Protein AF-A0A1T2X156-F1 (afdb_monomer)

Sequence (165 aa):
MNITKTLIFCIISVLCVVLIISGCGSNKQPVQGGSSSEGLDQLLAKTNQDGAFVFERLPWLISKQEVIEKQKLDNIQSKDADRLIGAGSIPLDASVKQTVIYNFQDDQLVSGEYWFTTSDKNHFVELGKELKGLFSKSLSEPQTGNIALLDQADVSAQQGGIVAW

Secondary structure (DSSP, 8-state):
-----------------------------PPP---HHHHHHHHHHHHEETTEE-BTTB-SB--HHHHHHHHT----B-SSTTEEEEE------TT-EEEEEEEEETTTEEEEEEEEE-S-HHHHHHHHHHHHHHHHHHSPPPSBS-GGGGTTHHHHHHH----B-

Foldseek 3Di:
DDDDDDDDDDDDDDPDPDDDDDDDDDDDDFDDADDQLQLLVVVCVQQDDPQDGHHNNDDQFDAPVRCCVVVVADPPDDPDPQKDKGWDDRRHGRQWTWIWMWGHDPRTGTDTDIDIDGPDLVVQLVSLVSNLVSCVVRHDQFPDDDSCVSNVSVVCVVVPDDTHD

Solvent-accessible surface area (backbone atoms only — not comparable to full-atom values): 10265 Å² total; per-residue (Å²): 134,81,81,89,84,81,84,90,80,89,77,93,73,82,86,75,85,77,85,79,90,80,84,87,85,83,89,84,84,75,55,83,63,41,60,56,67,66,19,49,54,52,51,46,63,27,42,37,53,98,92,39,83,40,51,80,74,47,63,52,75,44,38,66,68,58,48,36,63,76,68,64,43,72,91,56,76,42,94,48,89,49,41,42,65,38,77,48,84,68,43,38,44,53,69,50,50,45,36,32,38,42,39,41,50,92,60,29,40,53,47,70,49,82,44,80,44,58,89,49,66,69,60,48,32,52,51,24,41,52,52,37,58,52,45,69,73,76,45,76,83,49,82,36,59,62,71,65,52,29,70,36,30,73,60,32,71,75,70,64,79,70,76,44,115

Structure (mmCIF, N/CA/C/O backbone):
data_AF-A0A1T2X156-F1
#
_entry.id   AF-A0A1T2X156-F1
#
loop_
_atom_site.group_PDB
_atom_site.id
_atom_site.type_symbol
_atom_site.label_atom_id
_atom_site.label_alt_id
_atom_site.label_comp_id
_atom_site.label_asym_id
_atom_site.label_entity_id
_atom_site.label_seq_id
_atom_site.pdbx_PDB_ins_code
_atom_site.Cartn_x
_atom_site.Cartn_y
_atom_site.Cartn_z
_atom_site.occupancy
_atom_site.B_iso_or_equiv
_atom_site.auth_seq_id
_atom_site.auth_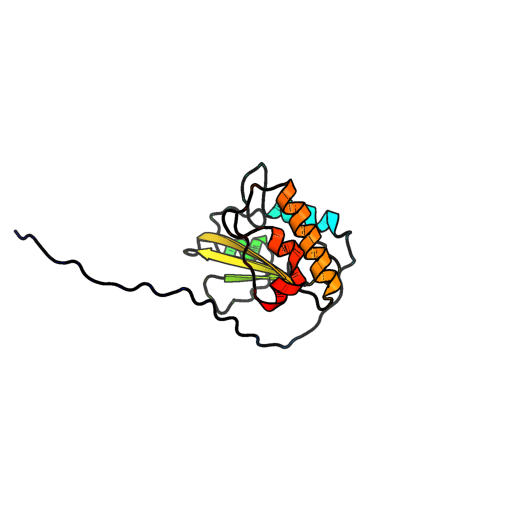comp_id
_atom_site.auth_asym_id
_atom_site.auth_atom_id
_atom_site.pdbx_PDB_model_num
ATOM 1 N N . MET A 1 1 ? -2.244 -9.014 -55.991 1.00 37.66 1 MET A N 1
ATOM 2 C CA . MET A 1 1 ? -2.186 -10.237 -55.170 1.00 37.66 1 MET A CA 1
ATOM 3 C C . MET A 1 1 ? -2.937 -9.939 -53.874 1.00 37.66 1 MET A C 1
ATOM 5 O O . MET A 1 1 ? -2.413 -9.199 -53.060 1.00 37.66 1 MET A O 1
ATOM 9 N N . ASN A 1 2 ? -4.207 -10.377 -53.836 1.00 35.56 2 ASN A N 1
ATOM 10 C CA . ASN A 1 2 ? -5.119 -10.693 -52.709 1.00 35.56 2 ASN A CA 1
ATOM 11 C C . ASN A 1 2 ? -4.973 -9.843 -51.427 1.00 35.56 2 ASN A C 1
ATOM 13 O O . ASN A 1 2 ? -3.982 -9.977 -50.724 1.00 35.56 2 ASN A O 1
ATOM 17 N N . ILE A 1 3 ? -5.850 -8.888 -51.087 1.00 45.03 3 ILE A N 1
ATOM 18 C CA . ILE A 1 3 ? -7.281 -8.973 -50.698 1.00 45.03 3 ILE A CA 1
ATOM 19 C C . ILE A 1 3 ? -7.614 -10.146 -49.751 1.00 45.03 3 ILE A C 1
ATOM 21 O O . ILE A 1 3 ? -7.430 -11.308 -50.104 1.00 45.03 3 ILE A O 1
ATOM 25 N N . THR A 1 4 ? -8.184 -9.746 -48.602 1.00 47.72 4 THR A N 1
ATOM 26 C CA . THR A 1 4 ? -9.031 -10.467 -47.628 1.00 47.72 4 THR A CA 1
ATOM 27 C C . THR A 1 4 ? -8.425 -11.571 -46.761 1.00 47.72 4 THR A C 1
ATOM 29 O O . THR A 1 4 ? -7.968 -12.597 -47.256 1.00 47.72 4 THR A O 1
ATOM 32 N N . LYS A 1 5 ? -8.607 -11.419 -45.437 1.00 47.41 5 LYS A N 1
ATOM 33 C CA . LYS A 1 5 ? -9.490 -12.265 -44.594 1.00 47.41 5 LYS A CA 1
ATOM 34 C C . LYS A 1 5 ? -9.491 -11.752 -43.133 1.00 47.41 5 LYS A C 1
ATOM 36 O O . LYS A 1 5 ? -8.435 -11.666 -42.530 1.00 47.41 5 LYS A O 1
ATOM 41 N N . THR A 1 6 ? -10.596 -11.157 -42.660 1.00 52.66 6 THR A N 1
ATOM 42 C CA . THR A 1 6 ? -11.644 -11.782 -41.800 1.00 52.66 6 THR A CA 1
ATOM 43 C C . THR A 1 6 ? -11.293 -11.602 -40.306 1.00 52.66 6 THR A C 1
ATOM 45 O O . THR A 1 6 ? -10.352 -12.228 -39.847 1.00 52.66 6 THR A O 1
ATOM 48 N N . LEU A 1 7 ? -11.794 -10.585 -39.578 1.00 51.62 7 LEU A N 1
ATOM 49 C CA . LEU A 1 7 ? -13.107 -10.473 -38.886 1.00 51.62 7 LEU A CA 1
ATOM 50 C C . LEU A 1 7 ? -13.412 -11.669 -37.957 1.00 51.62 7 LEU A C 1
ATOM 52 O O . LEU A 1 7 ? -13.145 -12.788 -38.369 1.00 51.62 7 LEU A O 1
ATOM 56 N N . ILE A 1 8 ? -14.072 -11.404 -36.806 1.00 48.22 8 ILE A N 1
ATOM 57 C CA . ILE A 1 8 ? -14.809 -12.351 -35.912 1.00 48.22 8 ILE A CA 1
ATOM 58 C C . ILE A 1 8 ? -13.893 -13.026 -34.853 1.00 48.22 8 ILE A C 1
ATOM 60 O O . ILE A 1 8 ? -12.881 -13.597 -35.214 1.00 48.22 8 ILE A O 1
ATOM 64 N N . PHE A 1 9 ? -14.123 -13.001 -33.528 1.00 42.69 9 PHE A N 1
ATOM 65 C CA . PHE A 1 9 ? -15.360 -12.914 -32.743 1.00 42.69 9 PHE A CA 1
ATOM 66 C C . PHE A 1 9 ? -15.076 -12.601 -31.252 1.00 42.69 9 PHE A C 1
ATOM 68 O 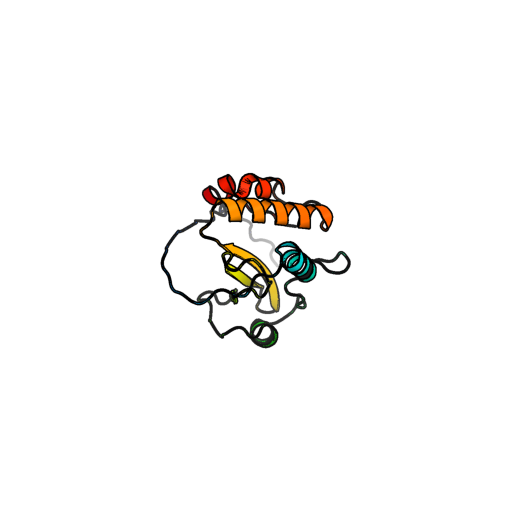O . PHE A 1 9 ? -14.060 -13.018 -30.710 1.00 42.69 9 PHE A O 1
ATOM 75 N N . CYS A 1 10 ? -16.030 -11.901 -30.634 1.00 37.38 10 CYS A N 1
ATOM 76 C CA . CYS A 1 10 ? -16.552 -11.983 -29.263 1.00 37.38 10 CYS A CA 1
ATOM 77 C C . CYS A 1 10 ? -1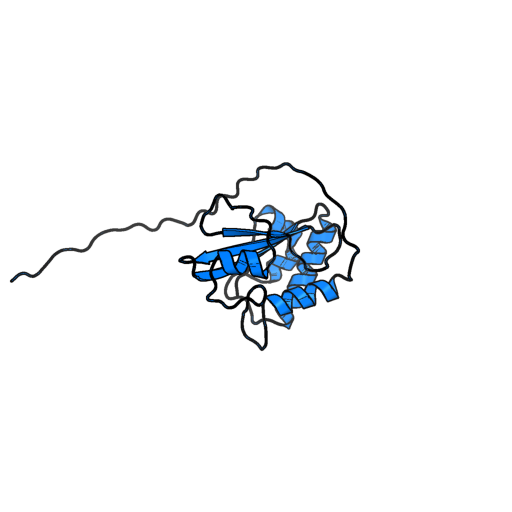5.751 -12.715 -28.157 1.00 37.38 10 CYS A C 1
ATOM 79 O O . CYS A 1 10 ? -15.472 -13.902 -28.267 1.00 37.38 10 CYS A O 1
ATOM 81 N N . ILE A 1 11 ? -15.632 -12.095 -26.977 1.00 45.09 11 ILE A N 1
ATOM 82 C CA . ILE A 1 11 ? -16.542 -12.315 -25.831 1.00 45.09 11 ILE A CA 1
ATOM 83 C C . ILE A 1 11 ? -16.073 -11.433 -24.664 1.00 45.09 11 ILE A C 1
ATOM 85 O O . ILE A 1 11 ? -14.940 -11.502 -24.199 1.00 45.09 11 ILE A O 1
ATOM 89 N N . ILE A 1 12 ? -17.000 -10.603 -24.198 1.00 51.25 12 ILE A N 1
ATOM 90 C CA . ILE A 1 12 ? -17.007 -9.963 -22.885 1.00 51.25 12 ILE A CA 1
ATOM 91 C C . ILE A 1 12 ? -16.847 -11.068 -21.833 1.00 51.25 12 ILE A C 1
ATOM 93 O O . ILE A 1 12 ? -17.769 -11.860 -21.652 1.00 51.25 12 ILE A O 1
ATOM 97 N N . SER A 1 13 ? -15.710 -11.134 -21.142 1.00 42.81 13 SER A N 1
ATOM 98 C CA . SER A 1 13 ? -15.591 -11.955 -19.936 1.00 42.81 13 SER A CA 1
ATOM 99 C C . SER A 1 13 ? -15.473 -11.037 -18.734 1.00 42.81 13 SER A C 1
ATOM 101 O O . SER A 1 13 ? -14.418 -10.493 -18.426 1.00 42.81 13 SER A O 1
ATOM 103 N N . VAL A 1 14 ? -16.633 -10.848 -18.118 1.00 46.03 14 VAL A N 1
ATOM 104 C CA . VAL A 1 14 ? -16.893 -10.269 -16.804 1.00 46.03 14 VAL A CA 1
ATOM 105 C C . VAL A 1 14 ? -15.754 -10.594 -15.828 1.00 46.03 14 VAL A C 1
ATOM 107 O O . VAL A 1 14 ? -15.480 -11.760 -15.544 1.00 46.03 14 VAL A O 1
ATOM 110 N N . LEU A 1 15 ? -15.088 -9.550 -15.329 1.00 35.28 15 LEU A N 1
ATOM 111 C CA . LEU A 1 15 ? -14.047 -9.626 -14.307 1.00 35.28 15 LEU A CA 1
ATOM 112 C C . LEU A 1 15 ? -14.708 -9.970 -12.958 1.00 35.28 15 LEU A C 1
ATOM 114 O O . LEU A 1 15 ? -15.040 -9.095 -12.163 1.00 35.28 15 LEU A O 1
ATOM 118 N N . CYS A 1 16 ? -14.980 -11.252 -12.721 1.00 32.22 16 CYS A N 1
ATOM 119 C CA . CYS A 1 16 ? -15.421 -11.741 -11.418 1.00 32.22 16 CYS A CA 1
ATOM 120 C C . CYS A 1 16 ? -14.199 -11.877 -10.501 1.00 32.22 16 CYS A C 1
ATOM 122 O O . CYS A 1 16 ? -13.492 -12.881 -10.549 1.00 32.22 16 CYS A O 1
ATOM 124 N N . VAL A 1 17 ? -13.947 -10.872 -9.659 1.00 35.44 17 VAL A N 1
ATOM 125 C CA . VAL A 1 17 ? -13.016 -11.005 -8.531 1.00 35.44 17 VAL A CA 1
ATOM 126 C C . VAL A 1 17 ? -13.664 -11.936 -7.506 1.00 35.44 17 VAL A C 1
ATOM 128 O O . VAL A 1 17 ? -14.619 -11.569 -6.826 1.00 35.44 17 VAL A O 1
ATOM 131 N N . VAL A 1 18 ? -13.175 -13.173 -7.437 1.00 30.97 18 VAL A N 1
ATOM 132 C CA . VAL A 1 18 ? -13.615 -14.173 -6.460 1.00 30.97 18 VAL A CA 1
ATOM 133 C C . VAL A 1 18 ? -12.752 -14.034 -5.207 1.00 30.97 18 VAL A C 1
ATOM 135 O O . VAL A 1 18 ? -11.572 -14.376 -5.207 1.00 30.97 18 VAL A O 1
ATOM 138 N N . LEU A 1 19 ? -13.353 -13.526 -4.132 1.00 30.09 19 LEU A N 1
ATOM 139 C CA . LEU A 1 19 ? -12.769 -13.494 -2.792 1.00 30.09 19 LEU A CA 1
ATOM 140 C C . LEU A 1 19 ? -12.859 -14.897 -2.178 1.00 30.09 19 LEU A C 1
ATOM 142 O O . LEU A 1 19 ? -13.942 -15.336 -1.793 1.00 30.09 19 LEU A O 1
ATOM 146 N N . IL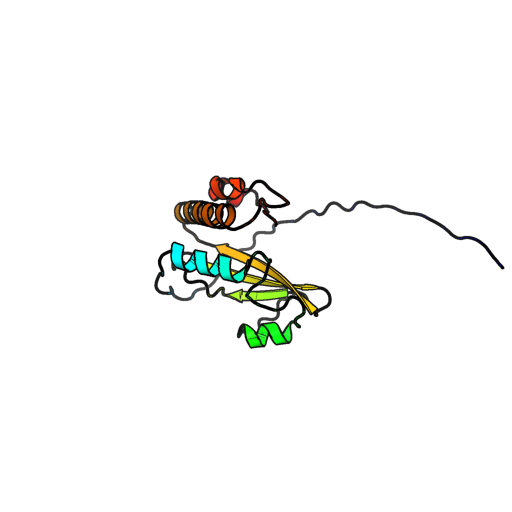E A 1 20 ? -11.735 -15.608 -2.072 1.00 33.53 20 ILE A N 1
ATOM 147 C CA . ILE A 1 20 ? -11.664 -16.851 -1.293 1.00 33.53 20 ILE A CA 1
ATOM 148 C C . ILE A 1 20 ? -10.922 -16.558 0.007 1.00 33.53 20 ILE A C 1
ATOM 150 O O . ILE A 1 20 ? -9.723 -16.293 0.031 1.00 33.53 20 ILE A O 1
ATOM 154 N N . ILE A 1 21 ? -11.680 -16.604 1.097 1.00 34.97 21 ILE A N 1
ATOM 155 C CA . ILE A 1 21 ? -11.207 -16.477 2.472 1.00 34.97 21 ILE A CA 1
ATOM 156 C C . ILE A 1 21 ? -10.586 -17.818 2.864 1.00 34.97 21 ILE A C 1
ATOM 158 O O . ILE A 1 21 ? -11.257 -18.848 2.874 1.00 34.97 21 ILE A O 1
ATOM 162 N N . SER A 1 22 ? -9.296 -17.842 3.173 1.00 34.28 22 SER A N 1
ATOM 163 C CA . SER A 1 22 ? -8.646 -18.998 3.793 1.00 34.28 22 SER A CA 1
ATOM 164 C C . SER A 1 22 ? -7.705 -18.483 4.869 1.00 34.28 22 SER A C 1
ATOM 166 O O . SER A 1 22 ? -6.769 -17.739 4.592 1.00 34.28 22 SER A O 1
ATOM 168 N N . GLY A 1 23 ? -8.052 -18.800 6.116 1.00 35.97 23 GLY A N 1
ATOM 169 C CA . GLY A 1 23 ? -7.396 -18.294 7.314 1.00 35.97 23 GLY A CA 1
ATOM 170 C C . GLY A 1 23 ? -6.237 -19.154 7.820 1.00 35.97 23 GLY A C 1
ATOM 171 O O . GLY A 1 23 ? -6.003 -20.262 7.344 1.00 35.97 23 GLY A O 1
ATOM 172 N N . CYS A 1 24 ? -5.614 -18.607 8.873 1.00 36.69 24 CYS A N 1
ATOM 173 C CA . CYS A 1 24 ? -4.499 -19.101 9.698 1.00 36.69 24 CYS A CA 1
ATOM 174 C C . CYS A 1 24 ? -3.108 -19.025 9.045 1.00 36.69 24 CYS A C 1
ATOM 176 O O . CYS A 1 24 ? -2.893 -19.531 7.958 1.00 36.69 24 CYS A O 1
ATOM 178 N N . GLY A 1 25 ? -2.066 -18.465 9.663 1.00 37.41 25 GLY A N 1
ATOM 179 C CA . GLY A 1 25 ? -1.863 -17.854 10.980 1.00 37.41 25 GLY A CA 1
ATOM 180 C C . GLY A 1 25 ? -0.354 -17.877 11.287 1.00 37.41 25 GLY A C 1
ATOM 181 O O . GLY A 1 25 ? 0.315 -18.805 10.847 1.00 37.41 25 GLY A O 1
ATOM 182 N N . SER A 1 26 ? 0.178 -16.869 11.996 1.00 36.47 26 SER A N 1
ATOM 183 C CA . SER A 1 26 ? 1.297 -16.976 12.966 1.00 36.47 26 SER A CA 1
ATOM 184 C C . SER A 1 26 ? 2.066 -15.654 13.156 1.00 36.47 26 SER A C 1
ATOM 186 O O . SER A 1 26 ? 2.748 -15.180 12.255 1.00 36.47 26 SER A O 1
ATOM 188 N N . ASN A 1 27 ? 1.958 -15.130 14.383 1.00 49.47 27 ASN A N 1
ATOM 189 C CA . ASN A 1 27 ? 2.940 -14.456 15.251 1.00 49.47 27 ASN A CA 1
ATOM 190 C C . ASN A 1 27 ? 4.162 -13.725 14.655 1.00 49.47 27 ASN A C 1
ATOM 192 O O . ASN A 1 27 ? 5.058 -14.380 14.122 1.00 49.47 27 ASN A O 1
ATOM 196 N N . LYS A 1 28 ? 4.312 -12.427 15.003 1.00 37.19 28 LYS A N 1
ATOM 197 C CA . LYS A 1 28 ? 5.381 -11.896 15.898 1.00 37.19 28 LYS A CA 1
ATOM 198 C C . LYS A 1 28 ? 5.295 -10.364 16.130 1.00 37.19 28 LYS A C 1
ATOM 200 O O . LYS A 1 28 ? 5.274 -9.607 15.175 1.00 37.19 28 LYS A O 1
ATOM 205 N N . GLN A 1 29 ? 5.303 -10.005 17.425 1.00 32.56 29 GLN A N 1
ATOM 206 C CA . GLN A 1 29 ? 5.672 -8.768 18.162 1.00 32.56 29 GLN A CA 1
ATOM 207 C C .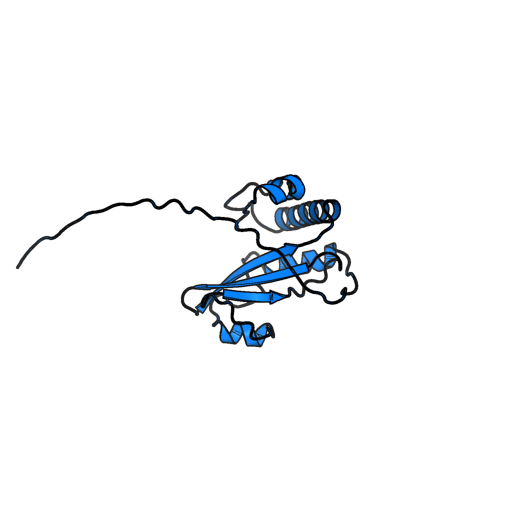 GLN A 1 29 ? 5.204 -7.347 17.739 1.00 32.56 29 GLN A C 1
ATOM 209 O O . GLN A 1 29 ? 5.335 -6.975 16.579 1.00 32.56 29 GLN A O 1
ATOM 214 N N . PRO A 1 30 ? 4.745 -6.512 18.708 1.00 36.75 30 PRO A N 1
ATOM 215 C CA . PRO A 1 30 ? 4.218 -5.173 18.451 1.00 36.75 30 PRO A CA 1
ATOM 216 C C . PRO A 1 30 ? 5.343 -4.134 18.310 1.00 36.75 30 PRO A C 1
ATOM 218 O O . PRO A 1 30 ? 6.238 -4.054 19.154 1.00 36.75 30 PRO A O 1
ATOM 221 N N . VAL A 1 31 ? 5.279 -3.321 17.256 1.00 40.28 31 VAL A N 1
ATOM 222 C CA . VAL A 1 31 ? 6.128 -2.135 17.063 1.00 40.28 31 VAL A CA 1
ATOM 223 C C . VAL A 1 31 ? 5.540 -0.975 17.873 1.00 40.28 31 VAL A C 1
ATOM 225 O O . VAL A 1 31 ? 4.332 -0.770 17.872 1.00 40.28 31 VAL A O 1
ATOM 228 N N . GLN A 1 32 ? 6.390 -0.252 18.608 1.00 36.94 32 GLN A N 1
ATOM 229 C CA . GLN A 1 32 ? 6.029 0.930 19.402 1.00 36.94 32 GLN A CA 1
ATOM 230 C C . GLN A 1 32 ? 5.254 1.958 18.563 1.00 36.94 32 GLN A C 1
ATOM 232 O O . GLN A 1 32 ? 5.737 2.395 17.521 1.00 36.94 32 GLN A O 1
ATOM 237 N N . GLY A 1 33 ? 4.065 2.332 19.045 1.00 35.03 33 GLY A N 1
ATOM 238 C CA . GLY A 1 33 ? 3.122 3.205 18.350 1.00 35.03 33 GLY A CA 1
ATOM 239 C C . GLY A 1 33 ? 3.640 4.631 18.174 1.00 35.03 33 GLY A C 1
ATOM 240 O O . GLY A 1 33 ? 3.786 5.374 19.146 1.00 35.03 33 GLY A O 1
ATOM 241 N N . GLY A 1 34 ? 3.875 5.011 16.918 1.00 43.53 34 GLY A N 1
ATOM 242 C CA . GLY A 1 34 ? 3.784 6.404 16.493 1.00 43.53 34 GLY A CA 1
ATOM 243 C C . GLY A 1 34 ? 2.322 6.855 16.527 1.00 43.53 34 GLY A C 1
ATOM 244 O O . GLY A 1 34 ? 1.412 6.028 16.446 1.00 43.53 34 GLY A O 1
ATOM 245 N N . SER A 1 35 ? 2.077 8.160 16.676 1.00 52.19 35 SER A N 1
ATOM 246 C CA . SER A 1 35 ? 0.711 8.674 16.524 1.00 52.19 35 SER A CA 1
ATOM 247 C C . SER A 1 35 ? 0.219 8.371 15.104 1.00 52.19 35 SER A C 1
ATOM 249 O O . SER A 1 35 ? 0.982 8.545 14.150 1.00 52.19 35 SER A O 1
ATOM 251 N N . SER A 1 36 ? -1.031 7.919 14.960 1.00 59.97 36 SER A N 1
ATOM 252 C CA . SER A 1 36 ? -1.606 7.519 13.665 1.00 59.97 36 SER A CA 1
ATOM 253 C C . SER A 1 36 ? -1.412 8.590 12.586 1.00 59.97 36 SER A C 1
ATOM 255 O O . SER A 1 36 ? -1.050 8.267 11.459 1.00 59.97 36 SER A O 1
ATOM 257 N N . SER A 1 37 ? -1.528 9.870 12.954 1.00 67.69 37 SER A N 1
ATOM 258 C CA . SER A 1 37 ? -1.339 11.013 12.052 1.00 67.69 37 SER A CA 1
ATOM 259 C C . SER A 1 37 ? 0.043 11.057 11.391 1.00 67.69 37 SER A C 1
ATOM 261 O O . SER A 1 37 ? 0.128 11.261 10.185 1.00 67.69 37 SER A O 1
ATOM 263 N N . GLU A 1 38 ? 1.126 10.850 12.144 1.00 76.81 38 GLU A N 1
ATOM 264 C CA . GLU A 1 38 ? 2.490 10.952 11.602 1.00 76.81 38 GLU A CA 1
ATOM 265 C C . GLU A 1 38 ? 2.815 9.775 10.669 1.00 76.81 38 GLU A C 1
ATOM 267 O O . GLU A 1 38 ? 3.485 9.942 9.649 1.00 76.81 38 GLU A O 1
ATOM 272 N N . GLY A 1 39 ? 2.289 8.583 10.973 1.00 81.62 39 GLY A N 1
ATOM 273 C CA . GLY A 1 39 ? 2.362 7.435 10.068 1.00 81.62 39 GLY A CA 1
ATOM 274 C C . GLY A 1 39 ? 1.566 7.667 8.782 1.00 81.62 39 GLY A C 1
ATOM 275 O O . GLY A 1 39 ? 2.048 7.402 7.682 1.00 81.62 39 GLY A O 1
ATOM 276 N N . LEU A 1 40 ? 0.363 8.220 8.892 1.00 84.88 40 LEU A N 1
ATOM 277 C CA . LEU A 1 40 ? -0.488 8.505 7.740 1.00 84.88 40 LEU A CA 1
ATOM 278 C C . LEU A 1 40 ? 0.099 9.579 6.812 1.00 84.88 40 LEU A C 1
ATOM 280 O O . LEU A 1 40 ? 0.059 9.414 5.594 1.00 84.88 40 LEU A O 1
ATOM 284 N N . ASP A 1 41 ? 0.757 10.606 7.345 1.00 86.88 41 ASP A N 1
ATOM 285 C CA . ASP A 1 41 ? 1.481 11.578 6.516 1.00 86.88 41 ASP A CA 1
ATOM 286 C C . ASP A 1 41 ? 2.620 10.917 5.712 1.00 86.88 41 ASP A C 1
ATOM 288 O O . ASP A 1 41 ? 2.865 11.261 4.550 1.00 86.88 41 ASP A O 1
ATOM 292 N N . GLN A 1 42 ? 3.284 9.901 6.279 1.00 88.88 42 GLN A N 1
ATOM 293 C CA . GLN A 1 42 ? 4.279 9.114 5.543 1.00 88.88 42 GLN A CA 1
ATOM 294 C C . GLN A 1 42 ? 3.657 8.269 4.429 1.00 88.88 42 GLN A C 1
ATOM 296 O O . GLN A 1 42 ? 4.290 8.113 3.383 1.00 88.88 42 GLN A O 1
ATOM 301 N N . LEU A 1 43 ? 2.439 7.745 4.620 1.00 89.75 43 LEU A N 1
ATOM 302 C CA . LEU A 1 43 ? 1.704 7.046 3.562 1.00 89.75 43 LEU A CA 1
ATOM 303 C C . LEU A 1 43 ? 1.471 7.976 2.376 1.00 89.75 43 LEU A C 1
ATOM 305 O O . LEU A 1 43 ? 1.818 7.621 1.250 1.00 89.75 43 LEU A O 1
ATOM 309 N N . LEU A 1 44 ? 0.976 9.188 2.637 1.00 88.56 44 LEU A N 1
ATOM 310 C CA . LEU A 1 44 ? 0.744 10.176 1.590 1.00 88.56 44 LEU A CA 1
ATOM 311 C C . LEU A 1 44 ? 2.033 10.485 0.821 1.00 88.56 44 LEU A C 1
ATOM 313 O O . LEU A 1 44 ? 2.043 10.400 -0.404 1.00 88.56 44 LEU A O 1
ATOM 317 N N . ALA A 1 45 ? 3.137 10.739 1.529 1.00 88.81 45 ALA A N 1
ATOM 318 C CA . ALA A 1 45 ? 4.441 11.023 0.925 1.00 88.81 45 ALA A CA 1
ATOM 319 C C . ALA A 1 45 ? 5.075 9.825 0.185 1.00 88.81 45 ALA A C 1
ATOM 321 O O . ALA A 1 45 ? 6.135 9.967 -0.435 1.00 88.81 45 ALA A O 1
ATOM 322 N N . LYS A 1 46 ? 4.497 8.624 0.298 1.00 89.44 46 LYS A N 1
ATOM 323 C CA . LYS A 1 46 ? 4.874 7.433 -0.476 1.00 89.44 46 LYS A CA 1
ATOM 324 C C . LYS A 1 46 ? 3.936 7.166 -1.657 1.00 89.44 46 LYS A C 1
ATOM 326 O O . LYS A 1 46 ? 4.286 6.338 -2.498 1.00 89.44 46 LYS A O 1
ATOM 331 N N . THR A 1 47 ? 2.784 7.835 -1.721 1.00 88.38 47 THR A N 1
ATOM 332 C CA . THR A 1 47 ? 1.777 7.692 -2.791 1.00 88.38 47 THR A CA 1
ATOM 333 C C . THR A 1 47 ? 1.664 8.917 -3.698 1.00 88.38 47 THR A C 1
ATOM 335 O O . THR A 1 47 ? 1.235 8.815 -4.845 1.00 88.38 47 THR A O 1
ATOM 338 N N . ASN A 1 48 ? 2.029 10.094 -3.193 1.00 86.62 48 ASN A N 1
ATOM 339 C CA . ASN A 1 48 ? 1.981 11.348 -3.925 1.00 86.62 48 ASN A CA 1
ATOM 340 C C . ASN A 1 48 ? 3.145 12.246 -3.503 1.00 86.62 48 ASN A C 1
ATOM 342 O O . ASN A 1 48 ? 3.424 12.410 -2.314 1.00 86.62 48 ASN A O 1
ATOM 346 N N . GLN A 1 49 ? 3.826 12.816 -4.488 1.00 84.56 49 GLN A N 1
ATOM 347 C CA . GLN A 1 49 ? 4.901 13.768 -4.276 1.00 84.56 49 GLN A CA 1
ATOM 348 C C . GLN A 1 49 ? 4.783 14.884 -5.312 1.00 84.56 49 GLN A C 1
ATOM 350 O O . GLN A 1 49 ? 4.673 14.615 -6.506 1.00 84.56 49 GLN A O 1
ATOM 355 N N . ASP A 1 50 ? 4.792 16.134 -4.846 1.00 84.06 50 ASP A N 1
ATOM 356 C CA . ASP A 1 50 ? 4.743 17.333 -5.692 1.00 84.06 50 ASP A CA 1
ATOM 357 C C . ASP A 1 50 ? 3.570 17.334 -6.701 1.00 84.06 50 ASP A C 1
ATOM 359 O O . ASP A 1 50 ? 3.683 17.833 -7.819 1.00 84.06 50 ASP A O 1
ATOM 363 N N . GLY A 1 51 ? 2.426 16.757 -6.308 1.00 79.81 51 GLY A N 1
ATOM 364 C CA . GLY A 1 51 ? 1.221 16.666 -7.139 1.00 79.81 51 GLY A CA 1
ATOM 365 C C . GLY A 1 51 ? 1.219 15.512 -8.148 1.00 79.81 51 GLY A C 1
ATOM 366 O O . GLY A 1 51 ? 0.243 15.356 -8.878 1.00 79.81 51 GLY A O 1
ATOM 367 N N . ALA A 1 52 ? 2.262 14.681 -8.175 1.00 84.38 52 ALA A N 1
ATOM 368 C CA . ALA A 1 52 ? 2.346 13.489 -9.011 1.00 84.38 52 ALA A CA 1
ATOM 369 C C . ALA A 1 52 ? 2.187 12.208 -8.183 1.00 84.38 52 ALA A C 1
ATOM 371 O O . ALA A 1 52 ? 2.702 12.098 -7.068 1.00 84.38 52 ALA A O 1
ATOM 372 N N . PHE A 1 53 ? 1.506 11.210 -8.751 1.00 85.75 53 PHE A N 1
ATOM 373 C CA . PHE A 1 53 ? 1.429 9.882 -8.150 1.00 85.75 53 PHE A CA 1
ATOM 374 C C . PHE A 1 53 ? 2.783 9.174 -8.224 1.00 85.75 53 PHE A C 1
ATOM 376 O O . PHE A 1 53 ? 3.446 9.142 -9.264 1.00 85.75 53 PHE A O 1
ATOM 383 N N . VAL A 1 54 ? 3.171 8.592 -7.097 1.00 90.12 54 VAL A N 1
ATOM 384 C CA . VAL A 1 54 ? 4.370 7.769 -6.931 1.00 90.12 54 VAL A CA 1
ATOM 385 C C . VAL A 1 54 ? 3.991 6.525 -6.136 1.00 90.12 54 VAL A C 1
ATOM 387 O O . VAL A 1 54 ? 2.950 6.497 -5.489 1.00 90.12 54 VAL A O 1
ATOM 390 N N . PHE A 1 55 ? 4.826 5.491 -6.150 1.00 91.44 55 PHE A N 1
ATOM 391 C CA . PHE A 1 55 ? 4.592 4.305 -5.331 1.00 91.44 55 PHE A CA 1
ATOM 392 C C . PHE A 1 55 ? 5.861 3.910 -4.586 1.00 91.44 55 PHE A C 1
ATOM 394 O O . PHE A 1 55 ? 6.887 3.654 -5.208 1.00 91.44 55 PHE A O 1
ATOM 401 N N . GLU A 1 56 ? 5.816 3.919 -3.248 1.00 91.81 56 GLU A N 1
ATOM 402 C CA . GLU A 1 56 ? 6.955 3.599 -2.367 1.00 91.81 56 GLU A CA 1
ATOM 403 C C . GLU A 1 56 ? 8.225 4.424 -2.685 1.00 91.81 56 GLU A C 1
ATOM 405 O O . GLU A 1 56 ? 9.350 4.019 -2.390 1.00 91.81 56 GLU A O 1
ATOM 410 N N . ARG A 1 57 ? 8.041 5.607 -3.299 1.00 89.94 57 ARG A N 1
ATOM 411 C CA . ARG A 1 57 ? 9.109 6.471 -3.847 1.00 89.94 57 ARG A CA 1
ATOM 412 C C . ARG A 1 57 ? 10.038 5.746 -4.830 1.00 89.94 57 ARG A C 1
ATOM 414 O O . ARG A 1 57 ? 11.207 6.102 -4.984 1.00 89.94 57 ARG A O 1
ATOM 421 N N . LEU A 1 58 ? 9.520 4.717 -5.488 1.00 91.00 58 LEU A N 1
ATOM 422 C CA . LEU A 1 58 ? 10.205 3.981 -6.534 1.00 91.00 58 LEU A CA 1
ATOM 423 C C . LEU A 1 58 ? 9.982 4.672 -7.886 1.00 91.00 58 LEU A C 1
ATOM 425 O O . LEU A 1 58 ? 8.912 5.241 -8.121 1.00 91.00 58 LEU A O 1
ATOM 429 N N . PRO A 1 59 ? 10.971 4.628 -8.795 1.00 90.81 59 PRO A N 1
ATOM 430 C CA . PRO A 1 59 ? 10.719 4.979 -10.181 1.00 90.81 59 PRO A CA 1
ATOM 431 C C . PRO A 1 59 ? 9.714 3.986 -10.777 1.00 90.81 59 PRO A C 1
ATOM 433 O O . PRO A 1 59 ? 9.792 2.791 -10.506 1.00 90.81 59 PRO A O 1
ATOM 436 N N . TRP A 1 60 ? 8.796 4.487 -11.606 1.00 89.75 60 TRP A N 1
ATOM 437 C CA . TRP A 1 60 ? 7.783 3.670 -12.285 1.00 89.75 60 TRP A CA 1
ATOM 438 C C . TRP A 1 60 ? 8.395 2.527 -13.096 1.00 89.75 60 TRP A C 1
ATOM 440 O O . TRP A 1 60 ? 7.833 1.439 -13.128 1.00 89.75 60 TRP A O 1
ATOM 450 N N . LEU A 1 61 ? 9.543 2.788 -13.728 1.00 92.62 61 LEU A N 1
ATOM 451 C CA . LEU A 1 61 ? 10.337 1.793 -14.437 1.00 92.62 61 LEU A CA 1
ATOM 452 C C . LEU A 1 61 ? 11.420 1.245 -13.504 1.00 92.62 61 LEU A C 1
ATOM 454 O O . LEU A 1 61 ? 12.437 1.905 -13.277 1.00 92.62 61 LEU A O 1
ATOM 458 N N . ILE A 1 62 ? 11.179 0.067 -12.940 1.00 91.88 62 ILE A N 1
ATOM 459 C CA . ILE A 1 62 ? 12.081 -0.645 -12.040 1.00 91.88 62 ILE A CA 1
ATOM 460 C C . ILE A 1 62 ? 11.813 -2.149 -12.111 1.00 91.88 62 ILE A C 1
ATOM 462 O O . ILE A 1 62 ? 10.663 -2.591 -12.111 1.00 91.88 62 ILE A O 1
ATOM 466 N N . SER A 1 63 ? 12.878 -2.945 -12.149 1.00 90.62 63 SER A N 1
ATOM 467 C CA . SER A 1 63 ? 12.751 -4.402 -12.161 1.00 90.62 63 SER A CA 1
ATOM 468 C C . SER A 1 63 ? 12.353 -4.956 -10.795 1.00 90.62 63 SER A C 1
ATOM 470 O O . SER A 1 63 ? 12.627 -4.365 -9.743 1.00 90.62 63 SER A O 1
ATOM 472 N N . LYS A 1 64 ? 11.772 -6.159 -10.790 1.00 89.19 64 LYS A N 1
ATOM 473 C CA . LYS A 1 64 ? 11.443 -6.880 -9.555 1.00 89.19 64 LYS A CA 1
ATOM 474 C C . LYS A 1 64 ? 12.646 -7.036 -8.625 1.00 89.19 64 LYS A C 1
ATOM 476 O O . LYS A 1 64 ? 12.526 -6.832 -7.417 1.00 89.19 64 LYS A O 1
ATOM 481 N N . GLN A 1 65 ? 13.810 -7.357 -9.184 1.00 88.88 65 GLN A N 1
ATOM 482 C CA . GLN A 1 65 ? 15.040 -7.548 -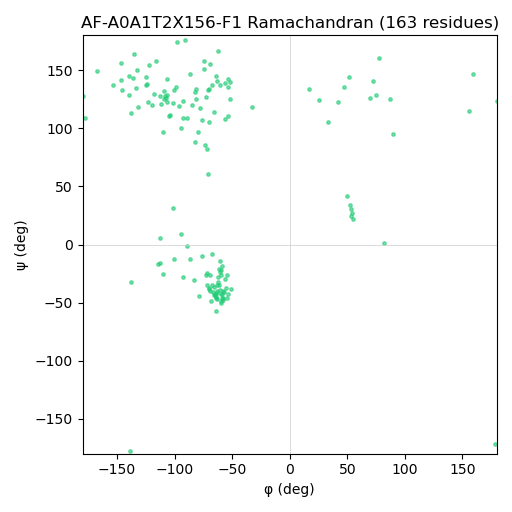8.418 1.00 88.88 65 GLN A CA 1
ATOM 483 C C . GLN A 1 65 ? 15.504 -6.249 -7.743 1.00 88.88 65 GLN A C 1
ATOM 485 O O . GLN A 1 65 ? 15.836 -6.254 -6.558 1.00 88.88 65 GLN A O 1
ATOM 490 N N . GLU A 1 66 ? 15.454 -5.121 -8.454 1.00 92.00 66 GLU A N 1
ATOM 491 C CA . GLU A 1 66 ? 15.801 -3.818 -7.879 1.00 92.00 66 GLU A CA 1
ATOM 492 C C . GLU A 1 66 ? 14.848 -3.417 -6.744 1.00 92.00 66 GLU A C 1
ATOM 494 O O . GLU A 1 66 ? 15.283 -2.811 -5.763 1.00 92.00 66 GLU A O 1
ATOM 499 N N . VAL A 1 67 ? 13.559 -3.766 -6.838 1.00 91.62 67 VAL A N 1
ATOM 500 C CA . VAL A 1 67 ? 12.601 -3.534 -5.745 1.00 91.62 67 VAL A CA 1
ATOM 501 C C . VAL A 1 67 ? 12.966 -4.353 -4.509 1.00 91.62 67 VAL A C 1
ATOM 503 O O . VAL A 1 67 ? 13.002 -3.788 -3.416 1.00 91.62 67 VAL A O 1
ATOM 506 N N . ILE A 1 68 ? 13.282 -5.646 -4.663 1.00 89.69 68 ILE A N 1
ATOM 507 C CA . ILE A 1 68 ? 13.713 -6.512 -3.549 1.00 89.69 68 ILE A CA 1
ATOM 508 C C . ILE A 1 68 ? 14.909 -5.890 -2.822 1.00 89.69 68 ILE A C 1
ATOM 510 O O . ILE A 1 68 ? 14.905 -5.797 -1.594 1.00 89.69 68 ILE A O 1
ATOM 514 N N . GLU A 1 69 ? 15.905 -5.419 -3.571 1.00 90.44 69 GLU A N 1
ATOM 515 C CA . GLU A 1 69 ? 17.124 -4.829 -3.017 1.00 90.44 69 GLU A CA 1
ATOM 516 C C . GLU A 1 69 ? 16.861 -3.493 -2.315 1.00 90.44 69 GLU A C 1
ATOM 518 O O . GLU A 1 69 ? 17.280 -3.300 -1.170 1.00 90.44 69 GLU A O 1
ATOM 523 N N . LYS A 1 70 ? 16.133 -2.575 -2.966 1.00 91.44 70 LYS A N 1
ATOM 524 C CA . LYS A 1 70 ? 15.852 -1.242 -2.411 1.00 91.44 70 LYS A CA 1
ATOM 525 C C . LYS A 1 70 ? 14.961 -1.299 -1.178 1.00 91.44 70 LYS A C 1
ATOM 527 O O . LYS A 1 70 ? 15.207 -0.571 -0.219 1.00 91.44 70 LYS A O 1
ATOM 532 N N . GLN A 1 71 ? 13.950 -2.164 -1.204 1.00 89.56 71 GLN A N 1
ATOM 533 C CA . GLN A 1 71 ? 12.983 -2.311 -0.117 1.00 89.56 71 GLN A CA 1
ATOM 534 C C . GLN A 1 71 ? 13.420 -3.345 0.927 1.00 89.56 71 GLN A C 1
ATOM 536 O O . GLN A 1 71 ? 12.730 -3.531 1.927 1.00 89.56 71 GLN A O 1
ATOM 541 N N . LYS A 1 72 ? 14.584 -3.986 0.725 1.00 88.38 72 LYS A N 1
ATOM 542 C CA . LYS A 1 72 ? 15.144 -5.025 1.602 1.00 88.38 72 LYS A CA 1
ATOM 543 C C . LYS A 1 72 ? 14.116 -6.109 1.919 1.00 88.38 72 LYS A C 1
ATOM 545 O O . LYS A 1 72 ? 13.979 -6.532 3.066 1.00 88.38 72 LYS A O 1
ATOM 550 N N . LEU A 1 73 ? 13.357 -6.505 0.903 1.00 85.44 73 LEU A N 1
ATOM 551 C CA . LEU A 1 73 ? 12.343 -7.532 1.061 1.00 85.44 73 LEU A CA 1
ATOM 552 C C . LEU A 1 73 ? 13.054 -8.863 1.260 1.00 85.44 73 LEU A C 1
ATOM 554 O O . LEU A 1 73 ? 13.962 -9.211 0.501 1.00 85.44 73 LEU A O 1
ATOM 558 N N . ASP A 1 74 ? 12.620 -9.627 2.260 1.00 77.56 74 ASP A N 1
ATOM 559 C CA . ASP A 1 74 ? 12.943 -11.046 2.297 1.00 77.56 74 ASP A CA 1
ATOM 560 C C . ASP A 1 74 ? 12.504 -11.635 0.951 1.00 77.56 74 ASP A C 1
ATOM 562 O O . ASP A 1 74 ? 11.435 -11.281 0.450 1.00 77.56 74 ASP A O 1
ATOM 566 N N . ASN A 1 75 ? 13.336 -12.481 0.333 1.00 60.84 75 ASN A N 1
ATOM 567 C CA . ASN A 1 75 ? 13.080 -13.076 -0.985 1.00 60.84 75 ASN A CA 1
ATOM 568 C C . ASN A 1 75 ? 11.944 -14.115 -0.904 1.00 60.84 75 ASN A C 1
ATOM 570 O O . ASN A 1 75 ? 12.122 -15.312 -1.123 1.00 60.84 75 ASN A O 1
ATOM 574 N N . ILE A 1 76 ? 10.767 -13.651 -0.501 1.00 57.00 76 ILE A N 1
ATOM 575 C CA . ILE A 1 76 ? 9.521 -14.380 -0.451 1.00 57.00 76 ILE A CA 1
ATOM 576 C C . ILE A 1 76 ? 8.997 -14.295 -1.873 1.00 57.00 76 ILE A C 1
ATOM 578 O O . ILE A 1 76 ? 8.290 -13.360 -2.249 1.00 57.00 76 ILE A O 1
ATOM 582 N N . GLN A 1 77 ? 9.411 -15.259 -2.694 1.00 54.97 77 GLN A N 1
ATOM 583 C CA . GLN A 1 77 ? 8.801 -15.447 -3.997 1.00 54.97 77 GLN A CA 1
ATOM 584 C C . GLN A 1 77 ? 7.299 -15.637 -3.781 1.00 54.97 77 GLN A C 1
ATOM 586 O O . GLN A 1 77 ? 6.847 -16.664 -3.269 1.00 54.97 77 GLN A O 1
ATOM 591 N N . SER A 1 78 ? 6.522 -14.620 -4.154 1.00 57.12 78 SER A N 1
ATOM 592 C CA . SER A 1 78 ? 5.115 -14.823 -4.455 1.00 57.12 78 SER A CA 1
ATOM 593 C C . SER A 1 78 ? 5.027 -15.964 -5.466 1.00 57.12 78 SER A C 1
ATOM 595 O O . SER A 1 78 ? 5.847 -16.049 -6.383 1.00 57.12 78 SER A O 1
ATOM 597 N N . LYS A 1 79 ? 4.038 -16.847 -5.307 1.00 58.78 79 LYS A N 1
ATOM 598 C CA . LYS A 1 79 ? 3.747 -17.870 -6.323 1.00 58.78 79 LYS A CA 1
ATOM 599 C C . LYS A 1 79 ? 3.396 -17.233 -7.675 1.00 58.78 79 LYS A C 1
ATOM 601 O O . LYS A 1 79 ? 3.570 -17.884 -8.699 1.00 58.78 79 LYS A O 1
ATOM 606 N N . ASP A 1 80 ? 2.961 -15.972 -7.658 1.00 67.50 80 ASP A N 1
ATOM 607 C CA . ASP A 1 80 ? 2.777 -15.146 -8.846 1.00 67.50 80 ASP A CA 1
ATOM 608 C C . ASP A 1 80 ? 4.096 -14.481 -9.249 1.00 67.50 80 ASP A C 1
ATOM 610 O O . ASP A 1 80 ? 4.669 -13.680 -8.498 1.00 67.50 80 ASP A O 1
ATOM 614 N N . ALA A 1 81 ? 4.550 -14.783 -10.467 1.00 74.25 81 ALA A N 1
ATOM 615 C CA . ALA A 1 81 ? 5.766 -14.218 -11.048 1.00 74.25 81 ALA A CA 1
ATOM 616 C C . ALA A 1 81 ? 5.741 -12.679 -11.079 1.00 74.25 81 ALA A C 1
ATOM 618 O O . ALA A 1 81 ? 6.779 -12.052 -10.869 1.00 74.25 81 ALA A O 1
ATOM 619 N N . ASP A 1 82 ? 4.555 -12.085 -11.188 1.00 85.31 82 ASP A N 1
ATOM 620 C CA . ASP A 1 82 ? 4.369 -10.647 -11.396 1.00 85.31 82 ASP A CA 1
ATOM 621 C C . ASP A 1 82 ? 4.159 -9.859 -10.096 1.00 85.31 82 ASP A C 1
ATOM 623 O O . ASP A 1 82 ? 3.801 -8.683 -10.127 1.00 85.31 82 ASP A O 1
ATOM 627 N N . ARG A 1 83 ? 4.338 -10.489 -8.923 1.00 87.88 83 ARG A N 1
ATOM 628 C CA . ARG A 1 83 ? 4.084 -9.834 -7.629 1.00 87.88 83 ARG A CA 1
ATOM 629 C C . ARG A 1 83 ? 5.210 -10.026 -6.619 1.00 87.88 83 ARG A C 1
ATOM 631 O O . ARG A 1 83 ? 5.889 -11.058 -6.596 1.00 87.88 83 ARG A O 1
ATOM 638 N N . LEU A 1 84 ? 5.370 -9.035 -5.746 1.00 89.56 84 LEU A N 1
ATOM 639 C CA . LEU A 1 84 ? 6.104 -9.134 -4.482 1.00 89.56 84 LEU A CA 1
ATOM 640 C C . LEU A 1 84 ? 5.198 -8.703 -3.337 1.00 89.56 84 LEU A C 1
ATOM 642 O O . LEU A 1 84 ? 4.398 -7.782 -3.481 1.00 89.56 84 LEU A O 1
ATOM 646 N N . ILE A 1 85 ? 5.350 -9.355 -2.190 1.00 89.31 85 ILE A N 1
ATOM 647 C CA . ILE A 1 85 ? 4.602 -9.024 -0.980 1.00 89.31 85 ILE A CA 1
ATOM 648 C C . ILE A 1 85 ? 5.614 -8.732 0.119 1.00 89.31 85 ILE A C 1
ATOM 650 O O . ILE A 1 85 ? 6.449 -9.577 0.438 1.00 89.31 85 ILE A O 1
ATOM 654 N N . GLY A 1 86 ? 5.532 -7.534 0.687 1.00 88.56 86 GLY A N 1
ATOM 655 C CA . GLY A 1 86 ? 6.386 -7.073 1.773 1.00 88.56 86 GLY A CA 1
ATOM 656 C C . GLY A 1 86 ? 5.579 -6.664 2.997 1.00 88.56 86 GLY A C 1
ATOM 657 O O . GLY A 1 86 ? 4.416 -6.269 2.895 1.00 88.56 86 GLY A O 1
ATOM 658 N N . ALA A 1 87 ? 6.206 -6.726 4.170 1.00 88.56 87 ALA A N 1
ATOM 659 C CA . ALA A 1 87 ? 5.679 -6.027 5.333 1.00 88.56 87 ALA A CA 1
ATOM 660 C C . ALA A 1 87 ? 5.802 -4.515 5.105 1.00 88.56 87 ALA A C 1
ATOM 662 O O . ALA A 1 87 ? 6.823 -4.033 4.613 1.00 88.56 87 ALA A O 1
ATOM 663 N N . GLY A 1 88 ? 4.757 -3.772 5.456 1.00 86.19 88 GLY A N 1
ATOM 664 C CA . GLY A 1 88 ? 4.828 -2.320 5.443 1.00 86.19 88 GLY A CA 1
ATOM 665 C C . GLY A 1 88 ? 5.648 -1.783 6.613 1.00 86.19 88 GLY A C 1
ATOM 666 O O . GLY A 1 88 ? 5.742 -2.412 7.666 1.00 86.19 88 GLY A O 1
ATOM 667 N N . SER A 1 89 ? 6.261 -0.622 6.402 1.00 84.88 89 SER A N 1
ATOM 668 C CA . SER A 1 89 ? 7.152 0.041 7.362 1.00 84.88 89 SER A CA 1
ATOM 669 C C . SER A 1 89 ? 6.584 1.344 7.922 1.00 84.88 89 SER A C 1
ATOM 671 O O . SER A 1 89 ? 7.287 2.058 8.633 1.00 84.88 89 SER A O 1
ATOM 673 N N . ILE A 1 90 ? 5.334 1.676 7.592 1.00 87.00 90 ILE A N 1
ATOM 674 C CA . ILE A 1 90 ? 4.701 2.904 8.063 1.00 87.00 90 ILE A CA 1
ATOM 675 C C . ILE A 1 90 ? 4.384 2.734 9.552 1.00 87.00 90 ILE A C 1
ATOM 677 O O . ILE A 1 90 ? 3.749 1.742 9.919 1.00 87.00 90 ILE A O 1
ATOM 681 N N . PRO A 1 91 ? 4.817 3.670 10.415 1.00 81.06 91 PRO A N 1
ATOM 682 C CA . PRO A 1 91 ? 4.601 3.578 11.851 1.00 81.06 91 PRO A CA 1
ATOM 683 C C . PRO A 1 91 ? 3.131 3.866 12.175 1.00 81.06 91 PRO A C 1
ATOM 685 O O . PRO A 1 91 ? 2.748 4.997 12.459 1.00 81.06 91 PRO A O 1
ATOM 688 N N . LEU A 1 92 ? 2.307 2.825 12.093 1.00 81.88 92 LEU A N 1
ATOM 689 C CA . LEU A 1 92 ? 0.928 2.812 12.568 1.00 81.88 92 LEU A CA 1
ATOM 690 C C . LEU A 1 92 ? 0.850 2.158 13.952 1.00 81.88 92 LEU A C 1
ATOM 692 O O . LEU A 1 92 ? 1.839 1.636 14.473 1.00 81.88 92 LEU A O 1
ATOM 696 N N . ASP A 1 93 ? -0.341 2.188 14.547 1.00 80.50 93 ASP A N 1
ATOM 697 C CA . ASP A 1 93 ? -0.624 1.468 15.786 1.00 80.50 93 ASP A CA 1
ATOM 698 C C . ASP A 1 93 ? -0.273 -0.027 15.660 1.00 80.50 93 ASP A C 1
ATOM 700 O O . ASP A 1 93 ? -0.503 -0.659 14.627 1.00 80.50 93 ASP A O 1
ATOM 704 N N . ALA A 1 94 ? 0.261 -0.612 16.735 1.00 79.75 94 ALA A N 1
ATOM 705 C CA . ALA A 1 94 ? 0.737 -1.994 16.753 1.00 79.75 94 ALA A CA 1
ATOM 706 C C . ALA A 1 94 ? -0.353 -3.044 16.470 1.00 79.75 94 ALA A C 1
ATOM 708 O O . ALA A 1 94 ? -0.039 -4.181 16.111 1.00 79.75 94 ALA A O 1
ATOM 709 N N . SER A 1 95 ? -1.625 -2.692 16.668 1.00 84.75 95 SER A N 1
ATOM 710 C CA . SER A 1 95 ? -2.775 -3.540 16.355 1.00 84.75 95 SER A CA 1
ATO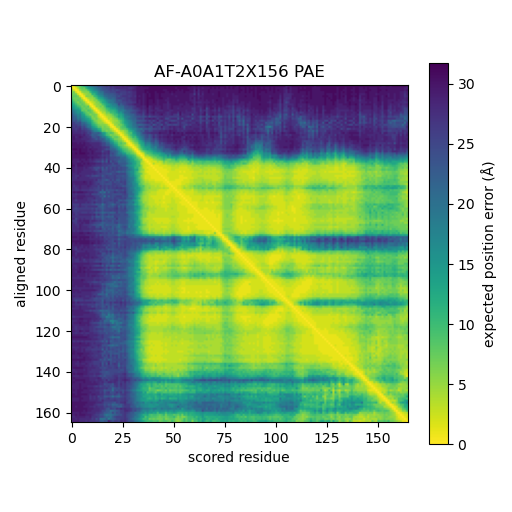M 711 C C . SER A 1 95 ? -3.094 -3.594 14.857 1.00 84.75 95 SER A C 1
ATOM 713 O O . SER A 1 95 ? -3.900 -4.431 14.439 1.00 84.75 95 SER A O 1
ATOM 715 N N . VAL A 1 96 ? -2.465 -2.738 14.044 1.00 84.69 96 VAL A N 1
ATOM 716 C CA . VAL A 1 96 ? -2.631 -2.683 12.592 1.00 84.69 96 VAL A CA 1
ATOM 717 C C . VAL A 1 96 ? -1.419 -3.306 11.912 1.00 84.69 96 VAL A C 1
ATOM 719 O O . VAL A 1 96 ? -0.319 -2.759 11.886 1.00 84.69 96 VAL A O 1
ATOM 722 N N . LYS A 1 97 ? -1.626 -4.459 11.280 1.00 87.94 97 LYS A N 1
ATOM 723 C CA . LYS A 1 97 ? -0.642 -5.052 10.380 1.00 87.94 97 LYS A CA 1
ATOM 724 C C . LYS A 1 97 ? -0.743 -4.395 9.007 1.00 87.94 97 LYS A C 1
ATOM 726 O O . LYS A 1 97 ? -1.798 -4.441 8.369 1.00 87.94 97 LYS A O 1
ATOM 731 N N . GLN A 1 98 ? 0.387 -3.884 8.528 1.00 88.19 98 GLN A N 1
ATOM 732 C CA . GLN A 1 98 ? 0.539 -3.339 7.186 1.00 88.19 98 GLN A CA 1
ATOM 733 C C . GLN A 1 98 ? 1.219 -4.344 6.249 1.00 88.19 98 GLN A C 1
ATOM 735 O O . GLN A 1 98 ? 2.255 -4.926 6.575 1.00 88.19 98 GLN A O 1
ATOM 740 N N . THR A 1 99 ? 0.656 -4.518 5.059 1.00 89.44 99 THR A N 1
ATOM 741 C CA . THR A 1 99 ? 1.254 -5.277 3.955 1.00 89.44 99 THR A CA 1
ATOM 742 C C . THR A 1 99 ? 1.325 -4.381 2.723 1.00 89.44 99 THR A C 1
ATOM 744 O O . THR A 1 99 ? 0.379 -3.648 2.444 1.00 89.44 99 THR A O 1
ATOM 747 N N . VAL A 1 100 ? 2.441 -4.428 2.002 1.00 91.19 100 VAL A N 1
ATOM 748 C CA . VAL A 1 100 ? 2.639 -3.719 0.734 1.00 91.19 100 VAL A CA 1
ATOM 749 C C . VAL A 1 100 ? 2.752 -4.754 -0.370 1.00 91.19 100 VAL A C 1
ATOM 751 O O . VAL A 1 100 ? 3.539 -5.698 -0.267 1.00 91.19 100 VAL A O 1
ATOM 754 N N . ILE A 1 101 ? 1.952 -4.586 -1.413 1.00 90.12 101 ILE A N 1
ATOM 755 C CA . ILE A 1 101 ? 1.972 -5.448 -2.588 1.00 90.12 101 ILE A CA 1
ATOM 756 C C . ILE A 1 101 ? 2.558 -4.650 -3.739 1.00 90.12 101 ILE A C 1
ATOM 758 O O . ILE A 1 101 ? 2.043 -3.588 -4.068 1.00 90.12 101 ILE A O 1
ATOM 762 N N . TYR A 1 102 ? 3.606 -5.183 -4.356 1.00 91.25 102 TYR A N 1
ATOM 763 C CA . TYR A 1 102 ? 4.201 -4.645 -5.571 1.00 91.25 102 TYR A CA 1
ATOM 764 C C . TYR A 1 102 ? 3.711 -5.494 -6.740 1.00 91.25 102 TYR A C 1
ATOM 766 O O . TYR A 1 102 ? 3.913 -6.710 -6.743 1.00 91.25 102 TYR A O 1
ATOM 774 N N . ASN A 1 103 ? 3.066 -4.857 -7.708 1.00 91.00 103 ASN A N 1
ATOM 775 C CA . ASN A 1 103 ? 2.574 -5.468 -8.933 1.00 91.00 103 ASN A CA 1
ATOM 776 C C . ASN A 1 103 ? 3.473 -5.014 -10.089 1.00 91.00 103 ASN A C 1
ATOM 778 O O . ASN A 1 103 ? 3.701 -3.814 -10.256 1.00 91.00 103 ASN A O 1
ATOM 782 N N . PHE A 1 104 ? 3.969 -5.966 -10.874 1.00 89.88 104 PHE A N 1
ATOM 783 C CA . PHE A 1 104 ? 4.846 -5.722 -12.013 1.00 89.88 104 PHE A CA 1
ATOM 784 C C . PHE A 1 104 ? 4.107 -6.003 -13.316 1.00 89.88 104 PHE A C 1
ATOM 786 O O . PHE A 1 104 ? 3.488 -7.052 -13.472 1.00 89.88 104 PHE A O 1
ATOM 793 N N . GLN A 1 105 ? 4.201 -5.080 -14.265 1.00 87.06 105 GLN A N 1
ATOM 794 C CA . GLN A 1 105 ? 3.807 -5.310 -15.648 1.00 87.06 105 GLN A CA 1
ATOM 795 C C . GLN A 1 105 ? 5.074 -5.412 -16.501 1.00 87.06 105 GLN A C 1
ATOM 797 O O . GLN A 1 105 ? 5.945 -4.540 -16.434 1.00 87.06 105 GLN A O 1
ATOM 802 N N . ASP A 1 106 ? 5.190 -6.508 -17.255 1.00 82.19 106 ASP A N 1
ATOM 803 C CA . ASP A 1 106 ? 6.342 -6.836 -18.109 1.00 82.19 106 ASP A CA 1
ATOM 804 C C . ASP A 1 106 ? 7.707 -6.794 -17.379 1.00 82.19 106 ASP A C 1
ATOM 806 O O . ASP A 1 106 ? 8.730 -6.473 -17.978 1.00 82.19 106 ASP A O 1
ATOM 810 N N . ASP A 1 107 ? 7.721 -7.096 -16.071 1.00 77.69 107 ASP A N 1
ATOM 811 C CA . ASP A 1 107 ? 8.902 -7.057 -15.179 1.00 77.69 107 ASP A CA 1
ATOM 812 C C . ASP A 1 107 ? 9.650 -5.705 -15.147 1.00 77.69 107 ASP A C 1
ATOM 814 O O . ASP A 1 107 ? 10.831 -5.631 -14.808 1.00 77.69 107 ASP A O 1
ATOM 818 N N . GLN A 1 108 ? 8.976 -4.611 -15.514 1.00 79.19 108 GLN A N 1
ATOM 819 C CA . GLN A 1 108 ? 9.599 -3.284 -15.565 1.00 79.19 108 GLN A CA 1
ATOM 820 C C . GLN A 1 108 ? 8.719 -2.175 -15.020 1.00 79.19 108 GLN A C 1
ATOM 822 O O . GLN A 1 108 ? 9.255 -1.221 -14.474 1.00 79.19 108 GLN A O 1
ATOM 827 N N . LEU A 1 109 ? 7.396 -2.253 -15.157 1.00 86.50 109 LEU A N 1
ATOM 828 C CA . LEU A 1 109 ? 6.512 -1.221 -14.628 1.00 86.50 109 LEU A CA 1
ATOM 829 C C . LEU A 1 109 ? 5.980 -1.642 -13.261 1.00 86.50 109 LEU A C 1
ATOM 831 O O . LEU A 1 109 ? 5.294 -2.658 -13.164 1.00 86.50 109 LEU A O 1
ATOM 835 N N . VAL A 1 110 ? 6.274 -0.862 -12.218 1.00 90.38 110 VAL A N 1
ATOM 836 C CA . VAL A 1 110 ? 5.816 -1.136 -10.850 1.00 90.38 110 VAL A CA 1
ATOM 837 C C . VAL A 1 110 ? 4.590 -0.300 -10.492 1.00 90.38 110 VAL A C 1
ATOM 839 O O . VAL A 1 110 ? 4.528 0.907 -10.720 1.00 90.38 110 VAL A O 1
ATOM 842 N N . SER A 1 111 ? 3.619 -0.955 -9.876 1.00 89.75 111 SER A N 1
ATOM 843 C CA . SER A 1 111 ? 2.481 -0.351 -9.184 1.00 89.75 111 SER A CA 1
ATOM 844 C C . SER A 1 111 ? 2.234 -1.123 -7.889 1.00 89.75 111 SER A C 1
ATOM 846 O O . SER A 1 111 ? 2.972 -2.064 -7.581 1.00 89.75 111 SER A O 1
ATOM 848 N N . GLY A 1 112 ? 1.212 -0.769 -7.112 1.00 89.12 112 GLY A N 1
ATOM 849 C CA . GLY A 1 112 ? 0.935 -1.562 -5.928 1.00 89.12 112 GLY A CA 1
ATOM 850 C C . GLY A 1 112 ? -0.207 -1.103 -5.055 1.00 89.12 112 GLY A C 1
ATOM 851 O O . GLY A 1 112 ? -0.995 -0.228 -5.408 1.00 89.12 112 GLY A O 1
ATOM 852 N N . GLU A 1 113 ? -0.291 -1.761 -3.906 1.00 88.25 113 GLU A N 1
ATOM 853 C CA . GLU A 1 113 ? -1.401 -1.655 -2.972 1.00 88.25 113 GLU A CA 1
ATOM 854 C C . GLU A 1 113 ? -0.884 -1.628 -1.533 1.00 88.25 113 GLU A C 1
ATOM 856 O O . GLU A 1 113 ? 0.075 -2.325 -1.183 1.00 88.25 113 GLU A O 1
ATOM 861 N N . TYR A 1 114 ? -1.575 -0.868 -0.684 1.00 87.56 114 TYR A N 1
ATOM 862 C CA . TYR A 1 114 ? -1.386 -0.892 0.762 1.00 87.56 114 TYR A CA 1
ATOM 863 C C . TYR A 1 114 ? -2.560 -1.602 1.412 1.00 87.56 114 TYR A C 1
ATOM 865 O O . TYR A 1 114 ? -3.711 -1.203 1.246 1.00 87.56 114 TYR A O 1
ATOM 873 N N . TRP A 1 115 ? -2.266 -2.657 2.159 1.00 87.00 115 TRP A N 1
ATOM 874 C CA . TRP A 1 115 ? -3.261 -3.428 2.888 1.00 87.00 115 TRP A CA 1
ATOM 875 C C . TRP A 1 115 ? -3.063 -3.218 4.384 1.00 87.00 115 TRP A C 1
ATOM 877 O O . TRP A 1 115 ? -2.006 -3.538 4.934 1.00 87.00 115 TRP A O 1
ATOM 887 N N . PHE A 1 116 ? -4.102 -2.712 5.042 1.00 86.44 116 PHE A N 1
ATOM 888 C CA . PHE A 1 116 ? -4.152 -2.529 6.489 1.00 86.44 116 PHE A CA 1
ATOM 889 C C . PHE A 1 116 ? -5.117 -3.547 7.084 1.00 86.44 116 PHE A C 1
ATOM 891 O O . PHE A 1 116 ? -6.252 -3.678 6.631 1.00 86.44 116 PHE A O 1
ATOM 898 N N . THR A 1 117 ? -4.662 -4.293 8.085 1.00 83.88 117 THR A N 1
ATOM 899 C CA . THR A 1 117 ? -5.450 -5.360 8.714 1.00 83.88 117 THR A CA 1
ATOM 900 C C . THR A 1 117 ? -5.365 -5.259 10.227 1.00 83.88 117 THR A C 1
ATOM 902 O O . THR A 1 117 ? -4.286 -5.077 10.778 1.00 83.88 117 THR A O 1
ATOM 905 N N . THR A 1 118 ? -6.498 -5.391 10.910 1.00 85.38 118 THR A N 1
ATOM 906 C CA . THR A 1 118 ? -6.582 -5.404 12.376 1.00 85.38 118 THR A CA 1
ATOM 907 C C . THR A 1 118 ? -7.715 -6.330 12.814 1.00 85.38 118 THR A C 1
ATOM 909 O O . THR A 1 118 ? -8.641 -6.596 12.047 1.00 85.38 118 THR A O 1
ATOM 912 N N . SER A 1 119 ? -7.634 -6.849 14.039 1.00 84.38 119 SER A N 1
ATOM 913 C CA . SER A 1 119 ? -8.721 -7.606 14.671 1.00 84.38 119 SER A CA 1
ATOM 914 C C . SER A 1 119 ? -9.734 -6.715 15.397 1.00 84.38 119 SER A C 1
ATOM 916 O O . SER A 1 119 ? -10.788 -7.208 15.795 1.00 84.38 119 S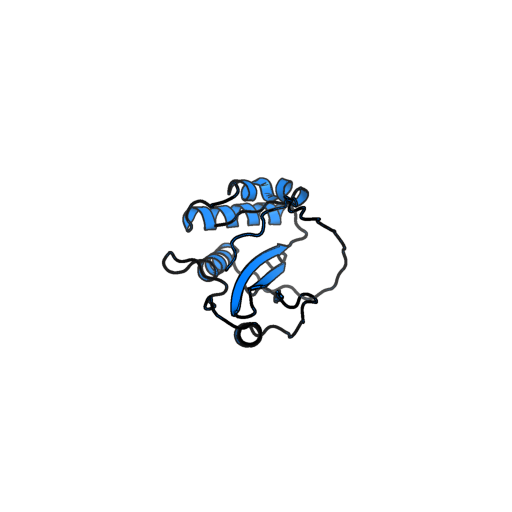ER A O 1
ATOM 918 N N . ASP A 1 120 ? -9.426 -5.431 15.602 1.00 85.06 120 ASP A N 1
ATOM 919 C CA . ASP A 1 120 ? -10.323 -4.482 16.262 1.00 85.06 120 ASP A CA 1
ATOM 920 C C . ASP A 1 120 ? -11.173 -3.742 15.223 1.00 85.06 120 ASP A C 1
ATOM 922 O O . ASP A 1 120 ? -10.699 -2.883 14.479 1.00 85.06 120 ASP A O 1
ATOM 926 N N . LYS A 1 121 ? -12.466 -4.075 15.191 1.00 83.00 121 LYS A N 1
ATOM 927 C CA . LYS A 1 121 ? -13.429 -3.473 14.265 1.00 83.00 121 LYS A CA 1
ATOM 928 C C . LYS A 1 121 ? -13.543 -1.957 14.444 1.00 83.00 121 LYS A C 1
ATOM 930 O O . LYS A 1 121 ? -13.626 -1.244 13.449 1.00 83.00 121 LYS A O 1
ATOM 935 N N . ASN A 1 122 ? -13.587 -1.465 15.680 1.00 84.25 122 ASN A N 1
ATOM 936 C CA . ASN A 1 122 ? -13.762 -0.034 15.930 1.00 84.25 122 ASN A CA 1
ATOM 937 C C . ASN A 1 122 ? -12.509 0.725 15.503 1.00 84.25 122 ASN A C 1
ATOM 939 O O . ASN A 1 122 ? -12.607 1.773 14.871 1.00 84.25 122 ASN A O 1
ATOM 943 N N . HIS A 1 123 ? -11.341 0.148 15.778 1.00 82.19 123 HIS A N 1
ATOM 944 C CA . HIS A 1 123 ? -10.079 0.713 15.329 1.00 82.19 123 HIS A CA 1
ATOM 945 C C . HIS A 1 123 ? -9.972 0.743 13.798 1.00 82.19 123 HIS A C 1
ATOM 947 O O . HIS A 1 123 ? -9.549 1.747 13.233 1.00 82.19 123 HIS A O 1
ATOM 953 N N . PHE A 1 124 ? -10.431 -0.308 13.109 1.00 83.50 124 PHE A N 1
ATOM 954 C CA . PHE A 1 124 ? -10.474 -0.329 11.645 1.00 83.50 124 PHE A CA 1
ATOM 955 C C . PHE A 1 124 ? -11.366 0.776 11.062 1.00 83.50 124 PHE A C 1
ATOM 957 O O . PHE A 1 124 ? -11.011 1.394 10.060 1.00 83.50 124 PHE A O 1
ATOM 964 N N . VAL A 1 125 ? -12.509 1.051 11.702 1.00 83.00 125 VAL A N 1
ATOM 965 C CA . VAL A 1 125 ? -13.414 2.137 11.296 1.00 83.00 125 VAL A CA 1
ATOM 966 C C . VAL A 1 125 ? -12.754 3.503 11.447 1.00 83.00 125 VAL A C 1
ATOM 968 O O . VAL A 1 125 ? -12.836 4.319 10.530 1.00 83.00 125 VAL A O 1
ATOM 971 N N . GLU A 1 126 ? -12.084 3.755 12.571 1.00 85.12 126 GLU A N 1
ATOM 972 C CA . GLU A 1 126 ? -11.374 5.021 12.773 1.00 85.12 126 GLU A CA 1
ATOM 973 C C . GLU A 1 126 ? -10.212 5.184 11.789 1.00 85.12 126 GLU A C 1
ATOM 975 O O . GLU A 1 126 ? -10.107 6.231 11.154 1.00 85.12 126 GLU A O 1
ATOM 980 N N . LEU A 1 127 ? -9.426 4.129 11.544 1.00 84.19 127 LEU A N 1
ATOM 981 C CA . LEU A 1 127 ? -8.374 4.149 10.524 1.00 84.19 127 LEU A CA 1
ATOM 982 C C . LEU A 1 127 ? -8.931 4.488 9.130 1.00 84.19 127 LEU A C 1
ATOM 984 O O . LEU A 1 127 ? -8.330 5.270 8.396 1.00 84.19 127 LEU A O 1
ATOM 988 N N . GLY A 1 128 ? -10.096 3.942 8.764 1.00 83.94 128 GLY A N 1
ATOM 989 C CA . GLY A 1 128 ? -10.781 4.278 7.513 1.00 83.94 128 GLY A CA 1
ATOM 990 C C . GLY A 1 128 ? -11.122 5.768 7.407 1.00 83.94 128 GLY A C 1
ATOM 991 O O . GLY A 1 128 ? -10.820 6.405 6.395 1.00 83.94 128 GLY A O 1
ATOM 992 N N . LYS A 1 129 ? -11.676 6.357 8.474 1.00 84.94 129 LYS A N 1
ATOM 993 C CA . LYS A 1 129 ? -11.982 7.797 8.533 1.00 84.94 129 LYS A CA 1
ATOM 994 C C . LYS A 1 129 ? -10.725 8.659 8.444 1.00 84.94 129 LYS A C 1
ATOM 996 O O . LYS A 1 129 ? -10.728 9.669 7.740 1.00 84.94 129 LYS A O 1
ATOM 1001 N N . GLU A 1 130 ? -9.654 8.269 9.133 1.00 86.56 130 GLU A N 1
ATOM 1002 C CA . GLU A 1 130 ? -8.374 8.979 9.081 1.00 86.56 130 GLU A CA 1
ATOM 1003 C C . GLU A 1 130 ? -7.776 8.942 7.664 1.00 86.56 130 GLU A C 1
ATOM 1005 O O . GLU A 1 130 ? -7.418 9.990 7.124 1.00 86.56 130 GLU A O 1
ATOM 1010 N N . LEU A 1 131 ? -7.759 7.769 7.017 1.00 85.94 131 LEU A N 1
ATOM 1011 C CA . LEU A 1 131 ? -7.311 7.602 5.629 1.00 85.94 131 LEU A CA 1
ATOM 1012 C C . LEU A 1 131 ? -8.136 8.449 4.657 1.00 85.94 131 LEU A C 1
ATOM 1014 O O . LEU A 1 131 ? -7.577 9.109 3.780 1.00 85.94 131 LEU A O 1
ATOM 1018 N N . LYS A 1 132 ? -9.464 8.486 4.825 1.00 83.56 132 LYS A N 1
ATOM 1019 C CA . LYS A 1 132 ? -10.331 9.359 4.028 1.00 83.56 132 LYS A CA 1
ATOM 1020 C C . LYS A 1 132 ? -9.952 10.821 4.213 1.00 83.56 132 LYS A C 1
ATOM 1022 O O . LYS A 1 132 ? -9.781 11.541 3.233 1.00 83.56 132 LYS A O 1
ATOM 1027 N N . GLY A 1 133 ? -9.829 11.257 5.466 1.00 84.94 133 GLY A N 1
ATOM 1028 C CA . GLY A 1 133 ? -9.480 12.629 5.810 1.00 84.94 133 GLY A CA 1
ATOM 1029 C C . GLY A 1 133 ? -8.139 13.052 5.214 1.00 84.94 133 GLY A C 1
ATOM 1030 O O . GLY A 1 133 ? -8.028 14.174 4.724 1.00 84.94 133 GLY A O 1
ATOM 1031 N N . LEU A 1 134 ? -7.154 12.154 5.217 1.00 85.44 134 LEU A N 1
ATOM 1032 C CA . LEU A 1 134 ? -5.850 12.358 4.594 1.00 85.44 134 LEU A CA 1
ATOM 1033 C C . LEU A 1 134 ? -5.972 12.505 3.070 1.00 85.44 134 LEU A C 1
ATOM 1035 O O . LEU A 1 134 ? -5.574 13.526 2.510 1.00 85.44 134 LEU A O 1
ATOM 1039 N N . PHE A 1 135 ? -6.547 11.510 2.391 1.00 84.31 135 PHE A N 1
ATOM 1040 C CA . PHE A 1 135 ? -6.576 11.487 0.929 1.00 84.31 135 PHE A CA 1
ATOM 1041 C C . PHE A 1 135 ? -7.506 12.545 0.332 1.00 84.31 135 PHE A C 1
ATOM 1043 O O . PHE A 1 135 ? -7.134 13.169 -0.655 1.00 84.31 135 PHE A O 1
ATOM 1050 N N . SER A 1 136 ? -8.660 12.832 0.946 1.00 84.06 136 SER A N 1
ATOM 1051 C CA . SER A 1 136 ? -9.552 13.911 0.488 1.00 84.06 136 SER A CA 1
ATOM 1052 C C . SER A 1 136 ? -8.920 15.301 0.563 1.00 84.06 136 SER A C 1
ATOM 1054 O O . SER A 1 136 ? -9.336 16.188 -0.176 1.00 84.06 136 SER A O 1
ATOM 1056 N N . LYS A 1 137 ? -7.975 15.531 1.482 1.00 83.31 137 LYS A N 1
ATOM 1057 C CA . LYS A 1 137 ? -7.310 16.836 1.623 1.00 83.31 137 LYS A CA 1
ATOM 1058 C C . LYS A 1 137 ? -6.160 17.018 0.643 1.00 83.31 137 LYS A C 1
ATOM 1060 O O . LYS A 1 137 ? -5.874 18.151 0.265 1.00 83.31 137 LYS A O 1
ATOM 1065 N N . SER A 1 138 ? -5.497 15.923 0.283 1.00 80.69 138 SER A N 1
ATOM 1066 C CA . SER A 1 138 ? -4.201 15.977 -0.393 1.00 80.69 138 SER A CA 1
ATOM 1067 C C . SER A 1 138 ? -4.214 15.448 -1.823 1.00 80.69 138 SER A C 1
ATOM 1069 O O . SER A 1 138 ? -3.283 15.737 -2.569 1.00 80.69 138 SER A O 1
ATOM 1071 N N . LEU A 1 139 ? -5.237 14.689 -2.221 1.00 82.75 139 LEU A 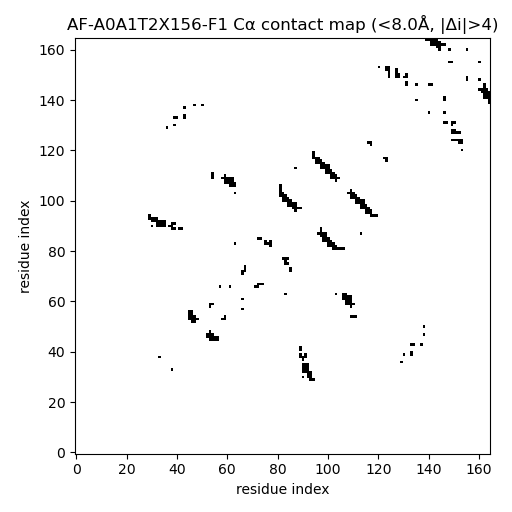N 1
ATOM 1072 C CA . LEU A 1 139 ? -5.384 14.146 -3.570 1.00 82.75 139 LEU A CA 1
ATOM 1073 C C . LEU A 1 139 ? -6.625 14.727 -4.251 1.00 82.75 139 LEU A C 1
ATOM 1075 O O . LEU A 1 139 ? -7.565 15.180 -3.596 1.00 82.75 139 LEU A O 1
ATOM 1079 N N . SER A 1 140 ? -6.637 14.687 -5.584 1.00 80.25 140 SER A N 1
ATOM 1080 C CA . SER A 1 140 ? -7.853 14.936 -6.356 1.00 80.25 140 SER A CA 1
ATOM 1081 C C . SER A 1 140 ? -8.924 13.890 -6.042 1.00 80.25 140 SER A C 1
ATOM 1083 O O . SER A 1 140 ? -8.648 12.841 -5.452 1.00 80.25 140 SER A O 1
ATOM 1085 N N . GLU A 1 141 ? -10.160 14.153 -6.466 1.00 78.06 141 GLU A N 1
ATOM 1086 C CA . GLU A 1 141 ? -11.206 13.137 -6.380 1.00 78.06 141 GLU A CA 1
ATOM 1087 C C . GLU A 1 141 ? -10.775 11.855 -7.119 1.00 78.06 141 GLU A C 1
ATOM 1089 O O . GLU A 1 141 ? -10.150 11.941 -8.184 1.00 78.06 141 GLU A O 1
ATOM 1094 N N . PRO A 1 142 ? -11.054 10.672 -6.545 1.00 73.50 142 PRO A N 1
ATOM 1095 C CA . PRO A 1 142 ? -10.726 9.405 -7.182 1.00 73.50 142 PRO A CA 1
ATOM 1096 C C . PRO A 1 142 ? -11.506 9.232 -8.489 1.00 73.50 142 PRO A C 1
ATOM 1098 O O . PRO A 1 142 ? -12.669 9.620 -8.596 1.00 73.50 142 PRO A O 1
ATOM 1101 N N . GLN A 1 143 ? -10.873 8.602 -9.481 1.00 67.69 143 GLN A N 1
ATOM 1102 C CA . GLN A 1 143 ? -11.497 8.298 -10.775 1.00 67.69 143 GLN A CA 1
ATOM 1103 C C . GLN A 1 143 ? -12.582 7.224 -10.652 1.00 67.69 143 GLN A C 1
ATOM 1105 O O . GLN A 1 143 ? -13.494 7.152 -11.477 1.00 67.69 143 GLN A O 1
ATOM 1110 N N . THR A 1 144 ? -12.472 6.364 -9.636 1.00 63.59 144 THR A N 1
ATOM 1111 C CA . THR A 1 144 ? -13.423 5.281 -9.382 1.00 63.59 144 THR A CA 1
ATOM 1112 C C . THR A 1 144 ? -13.783 5.184 -7.904 1.00 63.59 144 THR A C 1
ATOM 1114 O O . THR A 1 144 ? -12.939 5.359 -7.023 1.00 63.59 144 THR A O 1
ATOM 1117 N N . GLY A 1 145 ? -15.049 4.853 -7.640 1.00 59.47 145 GLY A N 1
ATOM 1118 C CA . GLY A 1 145 ? -15.579 4.709 -6.287 1.00 59.47 145 GLY A CA 1
ATOM 1119 C C . GLY A 1 145 ? -15.872 6.048 -5.603 1.00 59.47 145 GLY A C 1
ATOM 1120 O O . GLY A 1 145 ? -15.382 7.105 -5.986 1.00 59.47 145 GLY A O 1
ATOM 1121 N N . ASN A 1 146 ? -16.715 6.005 -4.573 1.00 67.62 146 ASN A N 1
ATOM 1122 C CA . ASN A 1 146 ? -16.944 7.152 -3.703 1.00 67.62 146 ASN A CA 1
ATOM 1123 C C . ASN A 1 146 ? -15.976 7.043 -2.524 1.00 67.62 146 ASN A C 1
ATOM 1125 O O . ASN A 1 146 ? -16.018 6.048 -1.803 1.00 67.62 146 ASN A O 1
ATOM 1129 N N . ILE A 1 147 ? -15.147 8.061 -2.282 1.00 71.38 147 ILE A N 1
ATOM 1130 C CA . ILE A 1 147 ? -14.224 8.060 -1.138 1.00 71.38 147 ILE A CA 1
ATOM 1131 C C . ILE A 1 147 ? -14.957 7.933 0.215 1.00 71.38 147 ILE A C 1
ATOM 1133 O O . ILE A 1 147 ? -14.375 7.511 1.210 1.00 71.38 147 ILE A O 1
ATOM 1137 N N . ALA A 1 148 ? -16.266 8.210 0.257 1.00 70.81 148 ALA A N 1
ATOM 1138 C CA . ALA A 1 148 ? -17.131 7.919 1.401 1.00 70.81 148 ALA A CA 1
ATOM 1139 C C . ALA A 1 148 ? -17.223 6.421 1.762 1.00 70.81 148 ALA A C 1
ATOM 1141 O O . ALA A 1 148 ? -17.645 6.102 2.869 1.00 70.81 148 ALA A O 1
ATOM 1142 N N . LEU A 1 149 ? -16.792 5.496 0.895 1.00 70.88 149 LEU A N 1
ATOM 1143 C CA . LEU A 1 149 ? -16.661 4.070 1.231 1.00 70.88 149 LEU A CA 1
ATOM 1144 C C . LEU A 1 149 ? -15.692 3.825 2.398 1.00 70.88 149 LEU A C 1
ATOM 1146 O O . LEU A 1 149 ? -15.853 2.844 3.124 1.00 70.88 149 LEU A O 1
ATOM 1150 N N . LEU A 1 150 ? -14.727 4.728 2.601 1.00 70.12 150 LEU A N 1
ATOM 1151 C CA . LEU A 1 150 ? -13.810 4.691 3.740 1.00 70.12 150 LEU A CA 1
ATOM 1152 C C . LEU A 1 150 ? -14.491 5.083 5.066 1.00 70.12 150 LEU A C 1
ATOM 1154 O O . LEU A 1 150 ? -14.078 4.593 6.113 1.00 70.12 150 LEU A O 1
ATOM 1158 N N . ASP A 1 151 ? -15.568 5.883 5.042 1.00 67.81 151 ASP A N 1
ATOM 1159 C CA . ASP A 1 151 ? -16.380 6.153 6.249 1.00 67.81 151 ASP A CA 1
ATOM 1160 C C . ASP A 1 151 ? -17.212 4.938 6.664 1.00 67.81 151 ASP A C 1
ATOM 1162 O O . ASP A 1 151 ? -17.612 4.813 7.819 1.00 67.81 151 ASP A O 1
ATOM 1166 N N . GLN A 1 152 ? -17.495 4.062 5.703 1.00 67.50 152 GLN A N 1
ATOM 1167 C CA . GLN A 1 152 ? -18.295 2.855 5.870 1.00 67.50 152 GLN A CA 1
ATOM 1168 C C . GLN A 1 152 ? -17.394 1.627 5.986 1.00 67.50 152 GLN A C 1
ATOM 1170 O O . GLN A 1 152 ? -17.763 0.550 5.530 1.00 67.50 152 GLN A O 1
ATOM 1175 N N . ALA A 1 153 ? -16.186 1.770 6.542 1.00 64.94 153 ALA A N 1
ATOM 1176 C CA . ALA A 1 153 ? -15.206 0.688 6.619 1.00 64.94 153 ALA A CA 1
ATOM 1177 C C . ALA A 1 153 ? -15.758 -0.585 7.294 1.00 64.94 153 ALA A C 1
ATOM 1179 O O . ALA A 1 153 ? -15.324 -1.684 6.967 1.00 64.94 153 ALA A O 1
ATOM 1180 N N . ASP A 1 154 ? -16.754 -0.470 8.175 1.00 62.28 154 ASP A N 1
ATOM 1181 C CA . ASP A 1 154 ? -17.463 -1.599 8.777 1.00 62.28 154 ASP A CA 1
ATOM 1182 C C . ASP A 1 154 ? -18.369 -2.367 7.799 1.00 62.28 154 ASP A C 1
ATOM 1184 O O . ASP A 1 154 ? -18.442 -3.595 7.879 1.00 62.28 154 ASP A O 1
ATOM 1188 N N . VAL A 1 155 ? -19.042 -1.663 6.887 1.00 60.00 155 VAL A N 1
ATOM 1189 C CA . VAL A 1 155 ? -19.868 -2.239 5.813 1.00 60.00 155 VAL A CA 1
ATOM 1190 C C . VAL A 1 155 ? -18.978 -2.720 4.662 1.00 60.00 155 VAL A C 1
ATOM 1192 O O . VAL A 1 155 ? -19.114 -3.849 4.188 1.00 60.00 155 VAL A O 1
ATOM 1195 N N . SER A 1 156 ? -17.997 -1.907 4.267 1.00 57.50 156 SER A N 1
ATOM 1196 C CA . SER A 1 156 ? -16.999 -2.212 3.239 1.00 57.50 156 SER A CA 1
ATOM 1197 C C . SER A 1 156 ? -16.129 -3.415 3.615 1.00 57.50 156 SER A C 1
ATOM 1199 O O . SER A 1 156 ? -15.774 -4.194 2.735 1.00 57.50 156 SER A O 1
ATOM 1201 N N . ALA A 1 157 ? -15.844 -3.646 4.904 1.00 59.06 157 ALA A N 1
ATOM 1202 C CA . ALA A 1 157 ? -15.149 -4.855 5.362 1.00 59.06 157 ALA A CA 1
ATOM 1203 C C . ALA A 1 157 ? -15.912 -6.152 5.036 1.00 59.06 157 ALA A C 1
ATOM 1205 O O . ALA A 1 157 ? -15.300 -7.214 4.951 1.00 59.06 157 ALA A O 1
ATOM 1206 N N . GLN A 1 158 ? -17.235 -6.086 4.856 1.00 55.38 158 GLN A N 1
ATOM 1207 C CA . GLN A 1 158 ? -18.068 -7.250 4.544 1.00 55.38 158 GLN A CA 1
ATOM 1208 C C . GLN A 1 158 ? -18.259 -7.469 3.039 1.00 55.38 158 GLN A C 1
ATOM 1210 O O . GLN A 1 158 ? -18.475 -8.604 2.620 1.00 55.38 158 GLN A O 1
ATOM 1215 N N . GLN A 1 159 ? -18.207 -6.404 2.235 1.00 54.47 159 GLN A N 1
ATOM 1216 C CA . GLN A 1 159 ? -18.548 -6.450 0.805 1.00 54.47 159 GLN A CA 1
ATOM 1217 C C . GLN A 1 159 ? -17.354 -6.208 -0.128 1.00 54.47 159 GLN A C 1
ATOM 1219 O O . GLN A 1 159 ? -17.426 -6.557 -1.305 1.00 54.47 159 GLN A O 1
ATOM 1224 N N . GLY A 1 160 ? -16.247 -5.674 0.393 1.00 58.66 160 GLY A N 1
ATOM 1225 C CA . GLY A 1 160 ? -15.123 -5.194 -0.403 1.00 58.66 160 GLY A CA 1
ATOM 1226 C C . GLY A 1 160 ? -15.466 -3.891 -1.133 1.00 58.66 160 GLY A C 1
ATOM 1227 O O . GLY A 1 160 ? -16.570 -3.703 -1.637 1.00 58.66 160 GLY A O 1
ATOM 1228 N N . GLY A 1 161 ? -14.510 -2.969 -1.196 1.00 61.50 161 GLY A N 1
ATOM 1229 C CA . GLY A 1 161 ? -14.643 -1.715 -1.933 1.00 61.50 161 GLY A CA 1
ATOM 1230 C C . GLY A 1 161 ? -13.294 -1.300 -2.500 1.00 61.50 161 GLY A C 1
ATOM 1231 O O . GLY A 1 161 ? -12.271 -1.494 -1.847 1.00 61.50 161 GLY A O 1
ATOM 1232 N N . ILE A 1 162 ? -13.290 -0.756 -3.717 1.00 65.12 162 ILE A N 1
ATOM 1233 C CA . ILE A 1 162 ? -12.083 -0.259 -4.384 1.00 65.12 162 ILE A CA 1
ATOM 1234 C C . ILE A 1 162 ? -12.266 1.237 -4.627 1.00 65.12 162 ILE A C 1
ATOM 1236 O O . ILE A 1 162 ? -13.292 1.662 -5.162 1.00 65.12 162 ILE A O 1
ATOM 1240 N N . VAL A 1 163 ? -11.267 2.019 -4.225 1.00 61.41 163 VAL A N 1
ATOM 1241 C CA . VAL A 1 163 ? -11.131 3.437 -4.564 1.00 61.41 163 VAL A CA 1
ATOM 1242 C C . VAL A 1 163 ? -9.820 3.575 -5.327 1.00 61.41 163 VAL A C 1
ATOM 1244 O O . VAL A 1 163 ? -8.774 3.210 -4.792 1.00 61.41 163 VAL A O 1
ATOM 1247 N N . ALA A 1 164 ? -9.882 4.047 -6.573 1.00 69.25 164 ALA A N 1
ATOM 1248 C CA . ALA A 1 164 ? -8.697 4.235 -7.411 1.00 69.25 164 ALA A CA 1
ATOM 1249 C C . ALA A 1 164 ? -8.597 5.679 -7.906 1.00 69.25 164 ALA A C 1
ATOM 1251 O O . ALA A 1 164 ? -9.605 6.274 -8.307 1.00 69.25 164 ALA A O 1
ATOM 1252 N N . TRP A 1 165 ? -7.373 6.200 -7.881 1.00 68.44 165 TRP A N 1
ATOM 1253 C CA . TRP A 1 165 ? -6.984 7.525 -8.354 1.00 68.44 165 TRP A CA 1
ATOM 1254 C C . TRP A 1 165 ? -6.220 7.440 -9.671 1.00 68.44 165 TRP A C 1
ATOM 1256 O O . TRP A 1 165 ? -5.499 6.436 -9.863 1.00 68.44 165 TRP A O 1
#

Mean predicted aligned error: 13.52 Å

Organism: NCBI:txid1324314

Radius of gyration: 19.31 Å; Cα contacts (8 Å, |Δi|>4): 204; chains: 1; bounding box: 37×36×75 Å

Nearest PDB structures (foldseek):
  4id4-assembly1_A  TM=3.764E-01  e=2.019E-01  Escherichia coli
  6aw3-assembly1_B  TM=2.413E-01  e=6.551E-02  Helicobacter pylori
  4dx8-assembly2_B  TM=4.419E-01  e=1.092E+00  Homo sapiens
  6yrs-assembly1_A  TM=3.475E-01  e=4.275E-01  synthetic construct
  4fpw-assembly3_B  TM=3.095E-01  e=1.026E+00  Micromonospora echinospora

pLDDT: mean 72.07, std 19.3, range [30.09, 92.62]